Protein AF-A0A349DAQ1-F1 (afdb_monomer_lite)

pLDDT: mean 75.77, std 16.53, range [39.66, 96.25]

Structure (mmCIF, N/CA/C/O backbone):
data_AF-A0A349DAQ1-F1
#
_entry.id   AF-A0A349DAQ1-F1
#
loop_
_atom_site.group_PDB
_atom_site.id
_atom_site.type_symbol
_atom_site.label_atom_id
_atom_site.label_alt_id
_atom_site.label_comp_id
_atom_site.label_asym_id
_atom_site.label_entity_id
_atom_site.label_seq_id
_atom_site.pdbx_PDB_ins_code
_atom_site.Cartn_x
_atom_site.Cartn_y
_atom_site.Cartn_z
_atom_site.occupancy
_atom_site.B_iso_or_equiv
_atom_site.auth_seq_id
_atom_site.auth_comp_id
_atom_site.auth_asym_id
_atom_site.auth_atom_id
_atom_site.pdbx_PDB_model_num
ATOM 1 N N . MET A 1 1 ? 37.570 18.388 -11.325 1.00 42.78 1 MET A N 1
ATOM 2 C CA . MET A 1 1 ? 37.292 18.394 -12.783 1.00 42.78 1 MET A CA 1
ATOM 3 C C . MET A 1 1 ? 37.492 16.980 -13.314 1.00 42.78 1 MET A C 1
ATOM 5 O O . MET A 1 1 ? 38.498 16.380 -12.968 1.00 42.78 1 MET A O 1
ATOM 9 N N . LYS A 1 2 ? 36.550 16.406 -14.077 1.00 50.09 2 LYS A N 1
ATOM 10 C CA . LYS A 1 2 ? 36.743 15.065 -14.664 1.00 50.09 2 LYS A CA 1
ATOM 11 C C . LYS A 1 2 ? 37.817 15.156 -15.750 1.00 50.09 2 LYS A C 1
ATOM 13 O O . LYS A 1 2 ? 37.609 15.840 -16.750 1.00 50.09 2 LYS A O 1
ATOM 18 N N . THR A 1 3 ? 38.950 14.502 -15.534 1.00 55.78 3 THR A N 1
ATOM 19 C CA . THR A 1 3 ? 40.032 14.389 -16.513 1.00 55.78 3 THR A CA 1
ATOM 20 C C . THR A 1 3 ? 39.541 13.558 -17.702 1.00 55.78 3 THR A C 1
ATOM 22 O O . THR A 1 3 ? 38.866 12.539 -17.537 1.00 55.78 3 THR A O 1
ATOM 25 N N . LYS A 1 4 ? 39.777 14.033 -18.929 1.00 66.69 4 LYS A N 1
ATOM 26 C CA . LYS 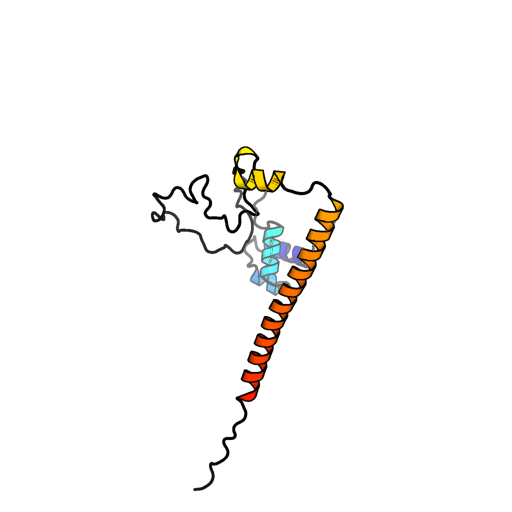A 1 4 ? 39.435 13.278 -20.143 1.00 66.69 4 LYS A CA 1
ATOM 27 C C . LYS A 1 4 ? 40.445 12.138 -20.283 1.00 66.69 4 LYS A C 1
ATOM 29 O O . LYS A 1 4 ? 41.633 12.366 -20.078 1.00 66.69 4 LYS A O 1
ATOM 34 N N . SER A 1 5 ? 39.987 10.923 -20.599 1.00 77.94 5 SER A N 1
ATOM 35 C CA . SER A 1 5 ? 40.920 9.810 -20.811 1.00 77.94 5 SER A CA 1
ATOM 36 C C . SER A 1 5 ? 41.776 10.077 -22.061 1.00 77.94 5 SER A C 1
ATOM 38 O O . SER A 1 5 ? 41.266 10.640 -23.041 1.00 77.94 5 SER A O 1
ATOM 40 N N . PRO A 1 6 ? 43.068 9.709 -22.044 1.00 84.38 6 PRO A N 1
ATOM 41 C CA . PRO A 1 6 ? 43.997 10.015 -23.132 1.00 84.38 6 PRO A CA 1
ATOM 42 C C . PRO A 1 6 ? 43.595 9.360 -24.465 1.00 84.38 6 PRO A C 1
ATOM 44 O O . PRO A 1 6 ? 43.873 9.896 -25.539 1.00 84.38 6 PRO A O 1
ATOM 47 N N . GLU A 1 7 ? 42.884 8.235 -24.427 1.00 85.62 7 GLU A N 1
ATOM 48 C CA . GLU A 1 7 ? 42.365 7.515 -25.595 1.00 85.62 7 GLU A CA 1
ATOM 49 C C . GLU A 1 7 ? 41.259 8.300 -26.310 1.00 85.62 7 GLU A C 1
ATOM 51 O O . GLU A 1 7 ? 41.215 8.331 -27.542 1.00 85.62 7 GLU A O 1
ATOM 56 N N . ARG A 1 8 ? 40.405 9.004 -25.556 1.00 88.31 8 ARG A N 1
ATOM 57 C CA . ARG A 1 8 ? 39.322 9.836 -26.104 1.00 88.31 8 ARG A CA 1
ATOM 58 C C . ARG A 1 8 ? 39.861 11.000 -26.932 1.00 88.31 8 ARG A C 1
ATOM 60 O O . ARG A 1 8 ? 39.309 11.323 -27.983 1.00 88.31 8 ARG A O 1
ATOM 67 N N . GLU A 1 9 ? 40.952 11.619 -26.488 1.00 86.06 9 GLU A N 1
ATOM 68 C CA . GLU A 1 9 ? 41.590 12.715 -27.226 1.00 86.06 9 GLU A CA 1
ATOM 69 C C . GLU A 1 9 ? 42.309 12.224 -28.483 1.00 86.06 9 GLU A C 1
ATOM 71 O O . GLU A 1 9 ? 42.214 12.861 -29.536 1.00 86.06 9 GLU A O 1
ATOM 76 N N . LYS A 1 10 ? 42.979 11.067 -28.406 1.00 89.19 10 LYS A N 1
ATOM 77 C CA . LYS A 1 10 ? 43.590 10.415 -29.574 1.00 89.19 10 LYS A CA 1
ATOM 78 C C . LYS A 1 10 ? 42.532 10.059 -30.623 1.00 89.19 10 LYS A C 1
ATOM 80 O O . LYS A 1 10 ? 42.722 10.367 -31.798 1.00 89.19 10 LYS A O 1
ATOM 85 N N . ALA A 1 11 ? 41.393 9.510 -30.197 1.00 90.12 11 ALA A N 1
ATOM 86 C CA . ALA A 1 11 ? 40.261 9.205 -31.071 1.00 90.12 11 ALA A CA 1
ATOM 87 C C . ALA A 1 11 ? 39.712 10.461 -31.766 1.00 90.12 11 ALA A C 1
ATOM 89 O O . ALA A 1 11 ? 39.499 10.450 -32.979 1.00 90.12 11 ALA A O 1
ATOM 90 N N . ARG A 1 12 ? 39.575 11.574 -31.031 1.00 87.00 12 ARG A N 1
ATOM 91 C CA . ARG A 1 12 ? 39.135 12.859 -31.599 1.00 87.00 12 ARG A CA 1
ATOM 92 C C . ARG A 1 12 ? 40.110 13.389 -32.649 1.00 87.00 12 ARG A C 1
ATOM 94 O O . ARG A 1 12 ? 39.682 13.858 -33.699 1.00 87.00 12 ARG A O 1
ATOM 101 N N . LYS A 1 13 ? 41.419 13.303 -32.388 1.00 88.25 13 LYS A N 1
ATOM 102 C CA . LYS A 1 13 ? 42.463 13.734 -33.334 1.00 88.25 13 LYS A CA 1
ATOM 103 C C . LYS A 1 13 ? 42.444 12.903 -34.619 1.00 88.25 13 LYS A C 1
ATOM 105 O O . LYS A 1 13 ? 42.582 13.475 -35.692 1.00 88.25 13 LYS A O 1
ATOM 110 N N . LEU A 1 14 ? 42.255 11.585 -34.526 1.00 87.81 14 LEU A N 1
ATOM 111 C CA . LEU A 1 14 ? 42.135 10.708 -35.700 1.00 87.81 14 LEU A CA 1
ATOM 112 C C . LEU A 1 14 ? 40.890 11.031 -36.535 1.00 87.81 14 LEU A C 1
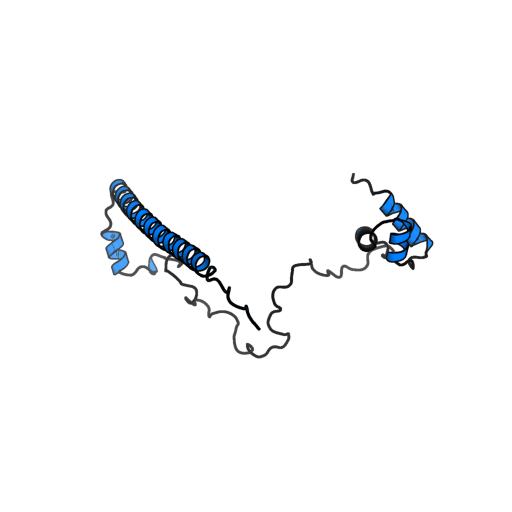ATOM 114 O O . LEU A 1 14 ? 40.963 11.061 -37.762 1.00 87.81 14 LEU A O 1
ATOM 118 N N . TYR A 1 15 ? 39.770 11.325 -35.875 1.00 87.94 15 TYR A N 1
ATOM 119 C CA . TYR A 1 15 ? 38.538 11.734 -36.546 1.00 87.94 15 TYR A CA 1
ATOM 120 C C . TYR A 1 15 ? 38.674 13.087 -37.264 1.00 87.94 15 TYR A C 1
ATOM 122 O O . TYR A 1 15 ? 38.204 13.249 -38.385 1.00 87.94 15 TYR A O 1
ATOM 130 N N . LEU A 1 16 ? 39.369 14.052 -36.653 1.00 85.50 16 LEU A N 1
ATOM 131 C CA . LEU A 1 16 ? 39.597 15.363 -37.266 1.00 85.50 16 LEU A CA 1
ATOM 132 C C . LEU A 1 16 ? 40.614 15.306 -38.418 1.00 85.50 16 LEU A C 1
ATOM 134 O O . LEU A 1 16 ? 40.415 15.965 -39.426 1.00 85.50 16 LEU A O 1
ATOM 138 N N . LYS A 1 17 ? 41.668 14.485 -38.299 1.00 85.94 17 LYS A N 1
ATOM 139 C CA . LYS A 1 17 ? 42.675 14.270 -39.360 1.00 85.94 17 LYS A CA 1
ATOM 140 C C . LYS A 1 17 ? 42.137 13.563 -40.608 1.00 85.94 17 LYS A C 1
ATOM 142 O O . LYS A 1 17 ? 42.831 13.516 -41.612 1.00 85.94 17 LYS A O 1
ATOM 147 N N . SER A 1 18 ? 40.960 12.954 -40.516 1.00 82.94 18 SER A N 1
ATOM 148 C CA . SER A 1 18 ? 40.290 12.251 -41.616 1.00 82.94 18 SER A CA 1
ATOM 149 C C . SER A 1 18 ? 39.123 13.063 -42.179 1.00 82.94 18 SER A C 1
ATOM 151 O O . SER A 1 18 ? 38.185 12.489 -42.728 1.00 82.94 18 SER A O 1
ATOM 153 N N . ASP A 1 19 ? 39.127 14.383 -41.970 1.00 80.12 19 ASP A N 1
ATOM 154 C CA . ASP A 1 19 ? 38.070 15.301 -42.402 1.00 80.12 19 ASP A CA 1
ATOM 155 C C . ASP A 1 19 ? 36.663 14.846 -41.988 1.00 80.12 19 ASP A C 1
ATOM 157 O O . ASP A 1 19 ? 35.694 14.992 -42.727 1.00 80.12 19 ASP A O 1
ATOM 161 N N . LYS A 1 20 ? 36.539 14.266 -40.782 1.00 79.81 20 LYS A N 1
ATOM 162 C CA . LYS A 1 20 ? 35.279 13.736 -40.229 1.00 79.81 20 LYS A CA 1
ATOM 163 C C . LYS A 1 20 ? 34.678 12.560 -41.026 1.00 79.81 20 LYS A C 1
ATOM 165 O O . LYS A 1 20 ? 33.509 12.228 -40.849 1.00 79.81 20 LYS A O 1
ATOM 170 N N . THR A 1 21 ? 35.465 11.881 -41.861 1.00 81.12 21 THR A N 1
ATOM 171 C CA . THR A 1 21 ? 34.995 10.734 -42.667 1.00 81.12 21 THR A CA 1
ATOM 172 C C . THR A 1 21 ? 35.388 9.369 -42.097 1.00 81.12 21 THR A C 1
ATOM 174 O O . THR A 1 21 ? 34.820 8.352 -42.503 1.00 81.12 21 THR A O 1
ATOM 177 N N . ALA A 1 22 ? 36.317 9.309 -41.131 1.00 84.12 22 ALA A N 1
ATOM 178 C CA . ALA A 1 22 ? 36.761 8.031 -40.574 1.00 84.12 22 ALA A CA 1
ATOM 179 C C . ALA A 1 22 ? 35.627 7.262 -39.888 1.00 84.12 22 ALA A C 1
ATOM 181 O O . ALA A 1 22 ? 34.877 7.788 -39.057 1.00 84.12 22 ALA A O 1
ATOM 182 N N . LYS A 1 23 ? 35.559 5.961 -40.182 1.00 90.31 23 LYS A N 1
ATOM 183 C CA . LYS A 1 23 ? 34.599 5.054 -39.554 1.00 90.31 23 LYS A CA 1
ATOM 184 C C . LYS A 1 23 ? 35.005 4.782 -38.108 1.00 90.31 23 LYS A C 1
ATOM 186 O O . LYS A 1 23 ? 36.167 4.521 -37.804 1.00 90.31 23 LYS A O 1
ATOM 191 N N . ASN A 1 24 ? 34.017 4.717 -37.214 1.00 90.25 24 ASN A N 1
ATOM 192 C CA . ASN A 1 24 ? 34.250 4.419 -35.795 1.00 90.25 24 ASN A CA 1
ATOM 193 C C . ASN A 1 24 ? 34.971 3.075 -35.574 1.00 90.25 24 ASN A C 1
ATOM 195 O O . ASN A 1 24 ? 35.692 2.945 -34.591 1.00 90.25 24 ASN A O 1
ATOM 199 N N . LYS A 1 25 ? 34.793 2.098 -36.479 1.00 91.38 25 LYS A N 1
ATOM 200 C CA . LYS A 1 25 ? 35.483 0.796 -36.443 1.00 91.38 25 LYS A CA 1
ATOM 201 C C . LYS A 1 25 ? 36.995 0.932 -36.654 1.00 91.38 25 LYS A C 1
ATOM 203 O O . LYS A 1 25 ? 37.766 0.382 -35.884 1.00 91.38 25 LYS A O 1
ATOM 208 N N . GLU A 1 26 ? 37.411 1.746 -37.618 1.00 89.94 26 GLU A N 1
ATOM 209 C CA . GLU A 1 26 ? 38.826 1.946 -37.956 1.00 89.94 26 GLU A CA 1
ATOM 210 C C . GLU A 1 26 ? 39.566 2.730 -36.859 1.00 89.94 26 GLU A C 1
ATOM 212 O O . GLU A 1 26 ? 40.721 2.453 -36.545 1.00 89.94 26 GLU A O 1
ATOM 217 N N . ILE A 1 27 ? 38.893 3.704 -36.232 1.00 89.81 27 ILE A N 1
ATOM 218 C CA . ILE A 1 27 ? 39.433 4.439 -35.073 1.00 89.81 27 ILE A CA 1
ATOM 219 C C . ILE A 1 27 ? 39.549 3.515 -33.853 1.00 89.81 27 ILE A C 1
ATOM 221 O O . ILE A 1 27 ? 40.513 3.610 -33.096 1.00 89.81 27 ILE A O 1
ATOM 225 N N . ALA A 1 28 ? 38.571 2.629 -33.669 1.00 91.81 28 ALA A N 1
ATOM 226 C CA . ALA A 1 28 ? 38.545 1.643 -32.598 1.00 91.81 28 ALA A CA 1
ATOM 227 C C . ALA A 1 28 ? 39.692 0.629 -32.714 1.00 91.81 28 ALA A C 1
ATOM 229 O O . ALA A 1 28 ? 40.425 0.445 -31.745 1.00 91.81 28 ALA A O 1
ATOM 230 N N . GLU A 1 29 ? 39.906 0.059 -33.902 1.00 91.19 29 GLU A N 1
ATOM 231 C CA . GLU A 1 29 ? 41.009 -0.873 -34.177 1.00 91.19 29 GLU A CA 1
ATOM 232 C C . GLU A 1 29 ? 42.380 -0.224 -33.947 1.00 91.19 29 GLU A C 1
ATOM 234 O O . GLU A 1 29 ? 43.231 -0.804 -33.278 1.00 91.19 29 GLU A O 1
ATOM 239 N N . LYS A 1 30 ? 42.576 1.026 -34.393 1.00 88.69 30 LYS A N 1
ATOM 240 C CA . LYS A 1 30 ? 43.832 1.774 -34.186 1.00 88.69 30 LYS A CA 1
ATOM 241 C C . LYS A 1 30 ? 44.140 2.091 -32.720 1.00 88.69 30 LYS A C 1
ATOM 243 O O . LYS A 1 30 ? 45.293 2.358 -32.388 1.00 88.69 30 LYS A O 1
ATOM 248 N N . LEU A 1 31 ? 43.124 2.132 -31.859 1.00 89.00 31 LEU A N 1
ATOM 249 C CA . LEU A 1 31 ? 43.257 2.498 -30.445 1.00 89.00 31 LEU A CA 1
ATOM 250 C C . LEU A 1 31 ? 43.039 1.319 -29.488 1.00 89.00 31 LEU A C 1
ATOM 252 O O . LEU A 1 31 ? 43.141 1.516 -28.280 1.00 89.00 31 LEU A O 1
ATOM 256 N N . GLY A 1 32 ? 42.731 0.123 -29.999 1.00 89.38 32 GLY A N 1
ATOM 257 C CA . GLY A 1 32 ? 42.435 -1.059 -29.183 1.00 89.38 32 GLY A CA 1
ATOM 258 C C . GLY A 1 32 ? 41.175 -0.919 -28.320 1.00 89.38 32 GLY A C 1
ATOM 259 O O . GLY A 1 32 ? 41.062 -1.561 -27.280 1.00 89.38 32 GLY A O 1
ATOM 260 N N . VAL A 1 33 ? 40.231 -0.058 -28.714 1.00 90.44 33 VAL A N 1
ATOM 261 C CA . VAL A 1 33 ? 38.977 0.190 -27.980 1.00 90.44 33 VAL A CA 1
ATOM 262 C C . VAL A 1 33 ? 37.780 -0.324 -28.768 1.00 90.44 33 VAL A C 1
ATOM 264 O O . VAL A 1 33 ? 37.863 -0.532 -29.971 1.00 90.44 33 VAL A O 1
ATOM 267 N N . SER A 1 34 ? 36.626 -0.505 -28.125 1.00 90.62 34 SER A N 1
ATOM 268 C CA . SER A 1 34 ? 35.423 -0.935 -28.846 1.00 90.62 34 SER A CA 1
ATOM 269 C C . SER A 1 34 ? 34.834 0.192 -29.707 1.00 90.62 34 SER A C 1
ATOM 271 O O . SER A 1 34 ? 34.793 1.359 -29.308 1.00 90.62 34 SER A O 1
ATOM 273 N N . ALA A 1 35 ? 34.292 -0.155 -30.879 1.00 90.00 35 ALA A N 1
ATOM 274 C CA . ALA A 1 35 ? 33.621 0.805 -31.766 1.00 90.00 35 ALA A CA 1
ATOM 275 C C . ALA A 1 35 ? 32.446 1.531 -31.078 1.00 90.00 35 ALA A C 1
ATOM 277 O O . ALA A 1 35 ? 32.204 2.715 -31.326 1.00 90.00 35 ALA A O 1
ATOM 278 N N . SER A 1 36 ? 31.755 0.848 -30.160 1.00 89.19 36 SER A N 1
ATOM 279 C CA . SER A 1 36 ? 30.688 1.418 -29.329 1.00 89.19 36 SER A CA 1
ATOM 280 C C . SER A 1 36 ? 31.197 2.512 -28.385 1.00 89.19 36 SER A C 1
ATOM 282 O O . SER A 1 36 ? 30.492 3.493 -28.141 1.00 89.19 36 SER A O 1
ATOM 284 N N . LEU A 1 37 ? 32.425 2.380 -27.872 1.00 90.31 37 LEU A N 1
ATOM 285 C CA . LEU A 1 37 ? 33.043 3.382 -27.005 1.00 90.31 37 LEU A CA 1
ATOM 286 C C . LEU A 1 37 ? 33.411 4.648 -27.790 1.00 90.31 37 LEU A C 1
ATOM 288 O O . LEU A 1 37 ? 33.107 5.753 -27.339 1.00 90.31 37 LEU A O 1
ATOM 292 N N . VAL A 1 38 ? 33.955 4.491 -29.002 1.00 90.38 38 VAL A N 1
ATOM 293 C CA . VAL A 1 38 ? 34.225 5.611 -29.923 1.00 90.38 38 VAL A CA 1
ATOM 294 C C . VAL A 1 38 ? 32.928 6.331 -30.303 1.00 90.38 38 VAL A C 1
ATOM 296 O O . VAL A 1 38 ? 32.868 7.557 -30.233 1.00 90.38 38 VAL A O 1
ATOM 299 N N . ALA A 1 39 ? 31.855 5.594 -30.615 1.00 88.94 39 ALA A N 1
ATOM 300 C CA . ALA A 1 39 ? 30.540 6.175 -30.905 1.00 88.94 39 ALA A CA 1
ATOM 301 C C . ALA A 1 39 ? 29.974 6.972 -29.715 1.00 88.94 39 ALA A C 1
ATOM 303 O O . ALA A 1 39 ? 29.434 8.069 -29.887 1.00 88.94 39 ALA A O 1
ATOM 304 N N . LYS A 1 40 ? 30.144 6.454 -28.491 1.00 89.94 40 LYS A N 1
ATOM 305 C CA . LYS A 1 40 ? 29.749 7.143 -27.258 1.00 89.94 40 LYS A CA 1
ATOM 306 C C . LYS A 1 40 ? 30.522 8.448 -27.072 1.00 89.94 40 LYS A C 1
ATOM 308 O O . LYS A 1 40 ? 29.900 9.470 -26.794 1.00 89.94 40 LYS A O 1
ATOM 313 N N . TRP A 1 41 ? 31.842 8.447 -27.260 1.00 91.06 41 TRP A N 1
ATOM 314 C CA . TRP A 1 41 ? 32.654 9.667 -27.177 1.00 91.06 41 TRP A CA 1
ATOM 315 C C . TRP A 1 41 ? 32.269 10.691 -28.240 1.00 91.06 41 TRP A C 1
ATOM 317 O O . TRP A 1 41 ? 32.065 11.856 -27.904 1.00 91.06 41 TRP A O 1
ATOM 327 N N . LYS A 1 42 ? 32.069 10.239 -29.483 1.00 88.44 42 LYS A N 1
ATOM 328 C CA . LYS A 1 42 ? 31.616 11.072 -30.602 1.00 88.44 42 LYS A CA 1
ATOM 329 C C . LYS A 1 42 ? 30.302 11.794 -30.286 1.00 88.44 42 LYS A C 1
ATOM 331 O O . LYS A 1 42 ? 30.179 12.988 -30.546 1.00 88.44 42 LYS A O 1
ATOM 336 N N . SER A 1 43 ? 29.350 11.090 -29.665 1.00 84.00 43 SER A N 1
ATOM 337 C CA . SER A 1 43 ? 28.063 11.645 -29.222 1.00 84.00 43 SER A CA 1
ATOM 338 C C . SER A 1 43 ? 28.199 12.588 -28.019 1.00 84.00 43 SER A C 1
ATOM 340 O O . SER A 1 43 ? 27.631 13.679 -28.019 1.00 84.00 43 SER A O 1
ATOM 342 N N . GLN A 1 44 ? 28.976 12.200 -27.001 1.00 83.75 44 GLN A N 1
ATOM 343 C CA . GLN A 1 44 ? 29.152 12.991 -25.777 1.00 83.75 44 GLN A CA 1
ATOM 344 C C . GLN A 1 44 ? 29.864 14.324 -26.024 1.00 83.75 44 GLN A C 1
ATOM 346 O O . GLN A 1 44 ? 29.516 15.321 -25.399 1.00 83.75 44 GLN A O 1
ATOM 351 N N . ASP A 1 45 ? 30.850 14.335 -26.919 1.00 83.62 45 ASP A N 1
ATOM 352 C CA . ASP A 1 45 ? 31.623 15.526 -27.284 1.00 83.62 45 ASP A CA 1
ATOM 353 C C . ASP A 1 45 ? 31.105 16.228 -28.540 1.00 83.62 45 ASP A C 1
ATOM 355 O O . ASP A 1 45 ? 31.704 17.214 -28.962 1.00 83.62 45 ASP A O 1
ATOM 359 N N . LYS A 1 46 ? 30.026 15.717 -29.147 1.00 83.44 46 LYS A N 1
ATOM 360 C CA . LYS A 1 46 ? 29.393 16.289 -30.342 1.00 83.44 46 LYS A CA 1
ATOM 361 C C . LYS A 1 46 ? 30.396 16.564 -31.472 1.00 83.44 46 LYS A C 1
ATOM 363 O O . LYS A 1 46 ? 30.417 17.650 -32.034 1.00 83.44 46 LYS A O 1
ATOM 368 N N . TRP A 1 47 ? 31.229 15.582 -31.825 1.00 82.62 47 TRP A N 1
ATOM 369 C CA . TRP A 1 47 ? 32.278 15.774 -32.846 1.00 82.62 47 TRP A CA 1
ATOM 370 C C . TRP A 1 47 ? 31.736 16.152 -34.241 1.00 82.62 47 TRP A C 1
ATOM 372 O O . TRP A 1 47 ? 32.488 16.700 -35.044 1.00 82.62 47 TRP A O 1
ATOM 382 N N . ASP A 1 48 ? 30.453 15.882 -34.510 1.00 71.94 48 ASP A N 1
ATOM 383 C CA . ASP A 1 48 ? 29.766 16.163 -35.782 1.00 71.94 48 ASP A CA 1
ATOM 384 C C . ASP A 1 48 ? 29.001 17.495 -35.811 1.00 71.94 48 ASP A C 1
ATOM 386 O O . ASP A 1 48 ? 28.401 17.821 -36.831 1.00 71.94 48 ASP A O 1
ATOM 390 N N . SER A 1 49 ? 28.987 18.282 -34.729 1.00 67.38 49 SER A N 1
ATOM 391 C CA . SER A 1 49 ? 28.357 19.602 -34.796 1.00 67.38 49 SER A CA 1
ATOM 392 C C . SER A 1 49 ? 29.282 20.582 -35.514 1.00 67.38 49 SER A C 1
ATOM 394 O O . SER A 1 49 ? 30.309 20.967 -34.965 1.00 67.38 49 SER A O 1
ATOM 396 N N . GLU A 1 50 ? 28.924 20.979 -36.733 1.00 62.25 50 GLU A N 1
ATOM 397 C CA . GLU A 1 50 ? 29.392 22.231 -37.340 1.00 62.25 50 GLU A CA 1
ATOM 398 C C . GLU A 1 50 ? 28.943 23.380 -36.415 1.00 62.25 50 GLU A C 1
ATOM 400 O O . GLU A 1 50 ? 27.754 23.507 -36.135 1.00 62.25 50 GLU A O 1
ATOM 405 N N . ASP A 1 51 ? 29.893 24.098 -35.819 1.00 60.28 51 ASP A N 1
ATOM 406 C CA . ASP A 1 51 ? 29.779 24.823 -34.541 1.00 60.28 51 ASP A CA 1
ATOM 407 C C . ASP A 1 51 ? 28.574 25.814 -34.389 1.00 60.28 51 ASP A C 1
ATOM 409 O O . ASP A 1 51 ? 28.268 26.567 -35.305 1.00 60.28 51 ASP A O 1
ATOM 413 N N . LEU A 1 52 ? 27.950 25.886 -33.186 1.00 47.44 52 LEU A N 1
ATOM 414 C CA . LEU A 1 52 ? 26.902 26.851 -32.712 1.00 47.44 52 LEU A CA 1
ATOM 415 C C . LEU A 1 52 ? 25.420 26.673 -33.196 1.00 47.44 52 LEU A C 1
ATOM 417 O O . LEU A 1 52 ? 25.107 25.767 -33.964 1.00 47.44 52 LEU A O 1
ATOM 421 N N . PRO A 1 53 ? 24.441 27.345 -32.529 1.00 46.62 53 PRO A N 1
ATOM 422 C CA . PRO A 1 53 ? 23.223 26.733 -31.995 1.00 46.62 53 PRO A CA 1
ATOM 423 C C . PRO A 1 53 ? 22.149 26.526 -33.075 1.00 46.62 53 PRO A C 1
ATOM 425 O O . PRO A 1 53 ? 21.370 27.427 -33.379 1.00 46.62 53 PRO A O 1
ATOM 428 N N . LYS A 1 54 ? 22.039 25.313 -33.610 1.00 39.81 54 LYS A N 1
ATOM 429 C CA . LYS A 1 54 ? 20.859 24.939 -34.391 1.00 39.81 54 LYS A CA 1
ATOM 430 C C . LYS A 1 54 ? 19.749 24.522 -33.426 1.00 39.81 54 LYS A C 1
ATOM 432 O O . LYS A 1 54 ? 19.897 23.578 -32.652 1.00 39.81 54 LYS A O 1
ATOM 437 N N . GLU A 1 55 ? 18.723 25.366 -33.416 1.00 45.50 55 GLU A N 1
ATOM 438 C CA . GLU A 1 55 ? 17.373 25.233 -32.874 1.00 45.50 55 GLU A CA 1
ATOM 439 C C . GLU A 1 55 ? 17.062 23.899 -32.176 1.00 45.50 55 GLU A C 1
ATOM 441 O O . GLU A 1 55 ? 17.173 22.817 -32.752 1.00 45.50 55 GLU A O 1
ATOM 446 N N . LYS A 1 56 ? 16.647 23.979 -30.902 1.00 41.41 56 LYS A N 1
ATOM 447 C CA . LYS A 1 56 ? 16.217 22.827 -30.100 1.00 41.41 56 LYS A CA 1
ATOM 448 C C . LYS A 1 56 ? 15.036 22.120 -30.775 1.00 41.41 56 LYS A C 1
ATOM 450 O O . LYS A 1 56 ? 13.890 22.315 -30.375 1.00 41.41 56 LYS A O 1
ATOM 455 N N . VAL A 1 57 ? 15.310 21.160 -31.650 1.00 45.09 57 VAL A N 1
ATOM 456 C CA . VAL A 1 57 ? 14.396 20.036 -31.827 1.00 45.09 57 VAL A CA 1
ATOM 457 C C . VAL A 1 57 ? 14.551 19.198 -30.566 1.00 45.09 57 VAL A C 1
ATOM 459 O O . VAL A 1 57 ? 15.490 18.421 -30.406 1.00 45.09 57 VAL A O 1
ATOM 462 N N . LYS A 1 58 ? 13.669 19.440 -29.590 1.00 42.75 58 LYS A N 1
ATOM 463 C CA . LYS A 1 58 ? 13.545 18.626 -28.379 1.00 42.75 58 LYS A CA 1
ATOM 464 C C . LYS A 1 58 ? 13.147 17.204 -28.794 1.00 42.75 58 LYS A C 1
ATOM 466 O O . LYS A 1 58 ? 11.979 16.839 -28.697 1.00 42.75 58 LYS A O 1
ATOM 471 N N . SER A 1 59 ? 14.097 16.375 -29.222 1.00 44.72 59 SER A N 1
ATOM 472 C CA . SER A 1 59 ? 13.878 14.934 -29.301 1.00 44.72 59 SER A CA 1
ATOM 473 C C . SER A 1 59 ? 13.795 14.422 -27.867 1.00 44.72 59 SER A C 1
ATOM 475 O O . SER A 1 59 ? 14.799 14.286 -27.160 1.00 44.72 59 SER A O 1
ATOM 477 N N . LYS A 1 60 ? 12.556 14.250 -27.403 1.00 45.72 60 LYS A N 1
ATOM 478 C CA . LYS A 1 60 ? 12.225 13.736 -26.080 1.00 45.72 60 LYS A CA 1
ATOM 479 C C . LYS A 1 60 ? 12.993 12.440 -25.810 1.00 45.72 60 LYS A C 1
ATOM 481 O O . LYS A 1 60 ? 12.807 11.440 -26.483 1.00 45.72 60 LYS A O 1
ATOM 486 N N . GLY A 1 61 ? 13.817 12.496 -24.771 1.00 43.88 61 GLY A N 1
ATOM 487 C CA . GLY A 1 61 ? 13.781 11.552 -23.661 1.00 43.88 61 GLY A CA 1
ATOM 488 C C . GLY A 1 61 ? 13.840 10.053 -23.970 1.00 43.88 61 GLY A C 1
ATOM 489 O O . GLY A 1 61 ? 12.820 9.430 -24.218 1.00 43.88 61 GLY A O 1
ATOM 490 N N . LYS A 1 62 ? 15.024 9.500 -23.685 1.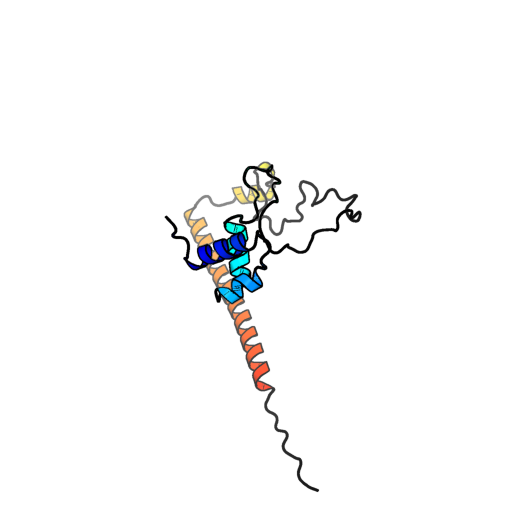00 48.25 62 LYS A N 1
ATOM 491 C CA . LYS A 1 62 ? 15.268 8.264 -22.919 1.00 48.25 62 LYS A CA 1
ATOM 492 C C . LYS A 1 62 ? 14.767 6.939 -23.518 1.00 48.25 62 LYS A C 1
ATOM 494 O O . LYS A 1 62 ? 13.577 6.647 -23.553 1.00 48.25 62 LYS A O 1
ATOM 499 N N . ASN A 1 63 ? 15.738 6.064 -23.793 1.00 51.75 63 ASN A N 1
ATOM 500 C CA . ASN A 1 63 ? 15.591 4.608 -23.778 1.00 51.75 63 ASN A CA 1
ATOM 501 C C . ASN A 1 63 ? 14.891 4.160 -22.481 1.00 51.75 63 ASN A C 1
ATOM 503 O O . ASN A 1 63 ? 15.528 3.995 -21.443 1.00 51.75 63 ASN A O 1
ATOM 507 N N . LYS A 1 64 ? 13.577 3.966 -22.545 1.00 58.09 64 LYS A N 1
ATOM 508 C CA . LYS A 1 64 ? 12.816 3.087 -21.656 1.00 58.09 64 LYS A CA 1
ATOM 509 C C . LYS A 1 64 ? 12.387 1.905 -22.531 1.00 58.09 64 LYS A C 1
ATOM 511 O O . LYS A 1 64 ? 12.031 2.164 -23.685 1.00 58.09 64 LYS A O 1
ATOM 516 N N . PRO A 1 65 ? 12.430 0.641 -22.064 1.00 57.00 65 PRO A N 1
ATOM 517 C CA . PRO A 1 65 ? 11.804 -0.444 -22.811 1.00 57.00 65 PRO A CA 1
ATOM 518 C C . PRO A 1 65 ? 10.362 -0.016 -23.067 1.00 57.00 65 PRO A C 1
ATOM 520 O O . PRO A 1 65 ? 9.619 0.275 -22.125 1.00 57.00 65 PRO A O 1
ATOM 523 N N . LYS A 1 66 ? 10.011 0.164 -24.345 1.00 60.62 66 LYS A N 1
ATOM 524 C CA . LYS A 1 66 ? 8.647 0.506 -24.723 1.00 60.62 66 LYS A CA 1
ATOM 525 C C . LYS A 1 66 ? 7.800 -0.640 -24.186 1.00 60.62 66 LYS A C 1
ATOM 527 O O . LYS A 1 66 ? 7.969 -1.777 -24.622 1.00 60.62 66 LYS A O 1
ATOM 532 N N . GLY A 1 67 ? 6.934 -0.354 -23.212 1.00 62.75 67 GLY A N 1
ATOM 533 C CA . GLY A 1 67 ? 5.819 -1.248 -22.920 1.00 62.75 67 GLY A CA 1
ATOM 534 C C . GLY A 1 67 ? 5.120 -1.586 -24.236 1.00 62.75 67 GLY A C 1
ATOM 535 O O . GLY A 1 67 ? 5.255 -0.825 -25.202 1.00 62.75 67 GLY A O 1
ATOM 536 N N . LYS A 1 68 ? 4.440 -2.739 -24.289 1.00 66.31 68 LYS A N 1
ATOM 537 C CA . LYS A 1 68 ? 3.710 -3.193 -25.483 1.00 66.31 68 LYS A CA 1
ATOM 538 C C . LYS A 1 68 ? 3.060 -1.975 -26.154 1.00 66.31 68 LYS A C 1
ATOM 540 O O . LYS A 1 68 ? 2.385 -1.227 -25.436 1.00 66.31 68 LYS A O 1
ATOM 545 N N . PRO A 1 69 ? 3.345 -1.702 -27.444 1.00 67.31 69 PRO A N 1
ATOM 546 C CA . PRO A 1 69 ? 2.777 -0.542 -28.108 1.00 67.31 69 PRO A CA 1
ATOM 547 C C . PRO A 1 69 ? 1.272 -0.564 -27.862 1.00 67.31 69 PRO A C 1
ATOM 549 O O . PRO A 1 69 ? 0.647 -1.624 -27.929 1.00 67.31 69 PRO A O 1
ATOM 552 N N . GLY A 1 70 ? 0.726 0.590 -27.472 1.00 68.62 70 GLY A N 1
ATOM 553 C CA . GLY A 1 70 ? -0.713 0.738 -27.306 1.00 68.62 70 GLY A CA 1
ATOM 554 C C . GLY A 1 70 ? -1.442 0.459 -28.621 1.00 68.62 70 GLY A C 1
ATOM 555 O O . GLY A 1 70 ? -0.842 0.055 -29.618 1.00 68.62 70 GLY A O 1
ATOM 556 N N . ALA A 1 71 ? -2.750 0.702 -28.633 1.00 74.44 71 ALA A N 1
ATOM 557 C CA . ALA A 1 71 ? -3.544 0.599 -29.851 1.00 74.44 71 ALA A CA 1
ATOM 558 C C . ALA A 1 71 ? -2.833 1.274 -31.054 1.00 74.44 71 ALA A C 1
ATOM 560 O O . ALA A 1 71 ? -2.290 2.372 -30.888 1.00 74.44 71 ALA A O 1
ATOM 561 N N . PRO A 1 72 ? -2.821 0.638 -32.244 1.00 80.88 72 PRO A N 1
ATOM 562 C CA . PRO A 1 72 ? -2.246 1.225 -33.451 1.00 80.88 72 PRO A CA 1
ATOM 563 C C . PRO A 1 72 ? -2.789 2.633 -33.721 1.00 80.88 72 PRO A C 1
ATOM 565 O O . PRO A 1 72 ? -3.951 2.929 -33.432 1.00 80.88 72 PRO A O 1
ATOM 568 N N . PHE A 1 73 ? -1.955 3.502 -34.295 1.00 71.19 73 PHE A N 1
ATOM 569 C CA . PHE A 1 73 ? -2.384 4.834 -34.719 1.00 71.19 73 PHE A CA 1
ATOM 570 C C . PHE A 1 73 ? -3.524 4.706 -35.744 1.00 71.19 73 PHE A C 1
ATOM 572 O O . PHE A 1 73 ? -3.387 3.969 -36.717 1.00 71.19 73 PHE A O 1
ATOM 579 N N . GLY A 1 74 ? -4.655 5.377 -35.505 1.00 75.75 74 GLY A N 1
ATOM 580 C CA . GLY A 1 74 ? -5.860 5.246 -36.337 1.00 75.75 74 GLY A CA 1
ATOM 581 C C . GLY A 1 74 ? -6.759 4.045 -36.007 1.00 75.75 74 GLY A C 1
ATOM 582 O O . GLY A 1 74 ? -7.638 3.710 -36.798 1.00 75.75 74 GLY A O 1
ATOM 583 N N . ASN A 1 75 ? -6.575 3.381 -34.860 1.00 76.75 75 ASN A N 1
ATOM 584 C CA . ASN A 1 75 ? -7.493 2.333 -34.412 1.00 76.75 75 ASN A CA 1
ATOM 585 C C . ASN A 1 75 ? -8.893 2.906 -34.098 1.00 76.75 75 ASN A C 1
ATOM 587 O O . ASN A 1 75 ? -9.046 3.698 -33.169 1.00 76.75 75 ASN A O 1
ATOM 591 N N . HIS A 1 76 ? -9.912 2.451 -34.832 1.00 80.06 76 HIS A N 1
ATOM 592 C CA . HIS A 1 76 ? -11.314 2.849 -34.656 1.00 80.06 76 HIS A CA 1
ATO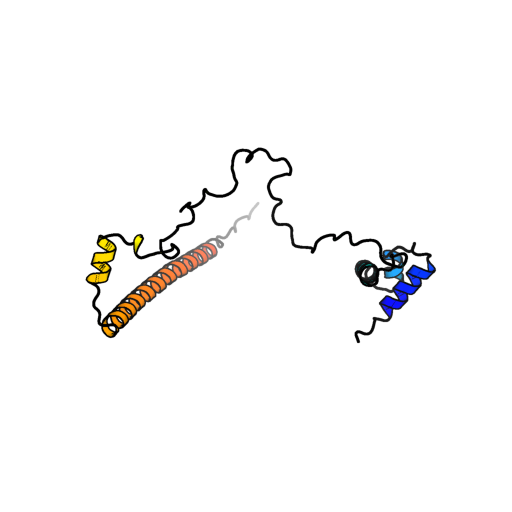M 593 C C . HIS A 1 76 ? -12.104 1.935 -33.697 1.00 80.06 76 HIS A C 1
ATOM 595 O O . HIS A 1 76 ? -13.256 2.227 -33.389 1.00 80.06 76 HIS A O 1
ATOM 601 N N . ASN A 1 77 ? -11.506 0.867 -33.155 1.00 72.94 77 ASN A N 1
ATOM 602 C CA . ASN A 1 77 ? -12.201 -0.092 -32.279 1.00 72.94 77 ASN A CA 1
ATOM 603 C C . ASN A 1 77 ? -12.690 0.522 -30.953 1.00 72.94 77 ASN A C 1
ATOM 605 O O . ASN A 1 77 ? -13.533 -0.059 -30.278 1.00 72.94 77 ASN A O 1
ATOM 609 N N . ALA A 1 78 ? -12.168 1.689 -30.568 1.00 68.56 78 ALA A N 1
ATOM 610 C CA . ALA A 1 78 ? -12.615 2.452 -29.403 1.00 68.56 78 ALA A CA 1
ATOM 611 C C . ALA A 1 78 ? -13.207 3.821 -29.784 1.00 68.56 78 ALA A C 1
ATOM 613 O O . ALA A 1 78 ? -13.363 4.667 -28.914 1.00 68.56 78 ALA A O 1
ATOM 614 N N . PHE A 1 79 ? -13.547 4.049 -31.059 1.00 70.56 79 PHE A N 1
ATOM 615 C CA . PHE A 1 79 ? -14.001 5.352 -31.568 1.00 70.56 79 PHE A CA 1
ATOM 616 C C . PHE A 1 79 ? -15.231 5.907 -30.827 1.00 70.56 79 PHE A C 1
ATOM 618 O O . PHE A 1 79 ? -15.337 7.113 -30.635 1.00 70.56 79 PHE A O 1
ATOM 625 N N . ALA A 1 80 ? -16.124 5.032 -30.353 1.00 66.94 80 ALA A N 1
ATOM 626 C CA . ALA A 1 80 ? -17.299 5.412 -29.564 1.00 66.94 80 ALA A CA 1
ATOM 627 C C . ALA A 1 80 ? -17.117 5.250 -28.040 1.00 66.94 80 ALA A C 1
ATOM 629 O O . ALA A 1 80 ? -18.005 5.613 -27.272 1.00 66.94 80 ALA A O 1
ATOM 630 N N . ASN A 1 81 ? -15.978 4.724 -27.580 1.00 69.75 81 ASN A N 1
ATOM 631 C CA . ASN A 1 81 ? -15.677 4.620 -26.156 1.00 69.75 81 ASN A CA 1
ATOM 632 C C . ASN A 1 81 ? -14.881 5.854 -25.731 1.00 69.75 81 ASN A C 1
ATOM 634 O O . ASN A 1 81 ? -13.756 6.054 -26.179 1.00 69.75 81 ASN A O 1
ATOM 638 N N . ARG A 1 82 ? -15.423 6.650 -24.801 1.00 65.06 82 ARG A N 1
ATOM 639 C CA . ARG A 1 82 ? -14.760 7.852 -24.248 1.00 65.06 82 ARG A CA 1
ATOM 640 C C . ARG A 1 82 ? -13.438 7.580 -23.507 1.00 65.06 82 ARG A C 1
ATOM 642 O O . ARG A 1 82 ? -12.798 8.523 -23.055 1.00 65.06 82 ARG A O 1
ATOM 649 N N . GLY A 1 83 ? -12.996 6.324 -23.451 1.00 73.12 83 GLY A N 1
ATOM 650 C CA . GLY A 1 83 ? -11.804 5.890 -22.739 1.00 73.12 83 GLY A CA 1
ATOM 651 C C . GLY A 1 83 ? -12.054 5.838 -21.234 1.00 73.12 83 GLY A C 1
ATOM 652 O O . GLY A 1 83 ? -12.595 6.767 -20.646 1.00 73.12 83 GLY A O 1
ATOM 653 N N . GLY A 1 84 ? -11.637 4.737 -20.614 1.00 74.25 84 GLY A N 1
ATOM 654 C CA . GLY A 1 84 ? -11.798 4.522 -19.179 1.00 74.25 84 GLY A CA 1
ATOM 655 C C . GLY A 1 84 ? -13.242 4.228 -18.740 1.00 74.25 84 GLY A C 1
ATOM 656 O O . GLY A 1 84 ? -14.178 4.308 -19.538 1.00 74.25 84 GLY A O 1
ATOM 657 N N . PRO A 1 85 ? -13.425 3.823 -17.474 1.00 78.50 85 PRO A N 1
ATOM 658 C CA . PRO A 1 85 ? -14.746 3.668 -16.882 1.00 78.50 85 PRO A CA 1
ATOM 659 C C . PRO A 1 85 ? -15.498 5.008 -16.828 1.00 78.50 85 PRO A C 1
ATOM 661 O O . PRO A 1 85 ? -14.853 6.059 -16.763 1.00 78.50 85 PRO A O 1
ATOM 664 N N . PRO A 1 86 ? -16.843 5.000 -16.806 1.00 80.75 86 PRO A N 1
ATOM 665 C CA . PRO A 1 86 ? -17.615 6.215 -16.570 1.00 80.75 86 PRO A CA 1
ATOM 666 C C . PRO A 1 86 ? -17.205 6.879 -15.247 1.00 80.75 86 PRO A C 1
ATOM 668 O O . PRO A 1 86 ? -16.769 6.212 -14.304 1.00 80.75 86 PRO A O 1
ATOM 671 N N . LEU A 1 87 ? -17.346 8.204 -15.178 1.00 78.94 87 LEU A N 1
ATOM 672 C CA . LEU A 1 87 ? -17.073 8.956 -13.955 1.00 78.94 87 LEU A CA 1
ATOM 673 C C . LEU A 1 87 ? -17.957 8.409 -12.822 1.00 78.94 87 LEU A C 1
ATOM 675 O O . LEU A 1 87 ? -19.158 8.241 -13.011 1.00 78.94 87 LEU A O 1
ATOM 679 N N . GLY A 1 88 ? -17.352 8.084 -11.677 1.00 76.12 88 GLY A N 1
ATOM 680 C CA . GLY A 1 88 ? -18.056 7.447 -10.560 1.00 76.12 88 GLY A CA 1
ATOM 681 C C . GLY A 1 88 ? -18.201 5.922 -10.661 1.00 76.12 88 GLY A C 1
ATOM 682 O O . GLY A 1 88 ? -18.929 5.336 -9.868 1.00 76.12 88 GLY A O 1
ATOM 683 N N . SER A 1 89 ? -17.524 5.241 -11.599 1.00 80.00 89 SER A N 1
ATOM 684 C CA . SER A 1 89 ? -17.581 3.774 -11.638 1.00 80.00 89 SER A CA 1
ATOM 685 C C . SER A 1 89 ? -16.974 3.152 -10.374 1.00 80.00 89 SER A C 1
ATOM 687 O O . SER A 1 89 ? -15.811 3.408 -10.052 1.00 80.00 89 SER A O 1
ATOM 689 N N . ALA A 1 90 ? -17.702 2.233 -9.745 1.00 80.81 90 ALA A N 1
ATOM 690 C CA . ALA A 1 90 ? -17.211 1.426 -8.629 1.00 80.81 90 ALA A CA 1
ATOM 691 C C . ALA A 1 90 ? -16.490 0.137 -9.082 1.00 80.81 90 ALA A C 1
ATOM 693 O O . ALA A 1 90 ? -16.208 -0.733 -8.271 1.00 80.81 90 ALA A O 1
ATOM 694 N N . ASN A 1 91 ? -16.147 -0.013 -10.368 1.00 80.62 91 ASN A N 1
ATOM 695 C CA . ASN A 1 91 ? -15.570 -1.257 -10.913 1.00 80.62 91 ASN A CA 1
ATOM 696 C C . ASN A 1 91 ? -14.217 -1.651 -10.282 1.00 80.62 91 ASN A C 1
ATOM 698 O O . ASN A 1 91 ? -13.819 -2.817 -10.315 1.00 80.62 91 ASN A O 1
ATOM 702 N N . ALA A 1 92 ? -13.488 -0.677 -9.731 1.00 80.12 92 ALA A N 1
ATOM 703 C CA . ALA A 1 92 ? -12.243 -0.903 -9.001 1.00 80.12 92 ALA A CA 1
ATOM 704 C C . ALA A 1 92 ? -12.458 -1.230 -7.510 1.00 80.12 92 ALA A C 1
ATOM 706 O O . ALA A 1 92 ? -11.498 -1.604 -6.836 1.00 80.12 92 ALA A O 1
ATOM 707 N N . LEU A 1 93 ? -13.687 -1.121 -6.995 1.00 81.81 93 LEU A N 1
ATOM 708 C CA . LEU A 1 93 ? -14.025 -1.440 -5.613 1.00 81.81 93 LEU A CA 1
ATOM 709 C C . LEU A 1 93 ? -13.915 -2.958 -5.414 1.00 81.81 93 LEU A C 1
ATOM 711 O O . LEU A 1 93 ? -14.703 -3.732 -5.949 1.00 81.81 93 LEU A O 1
ATOM 715 N N . LYS A 1 94 ? -12.882 -3.398 -4.690 1.00 83.62 94 LYS A N 1
ATOM 716 C CA . LYS A 1 94 ? -12.681 -4.817 -4.335 1.00 83.62 94 LYS A CA 1
ATOM 717 C C . LYS A 1 94 ? -13.297 -5.136 -2.985 1.00 83.62 94 LYS A C 1
ATOM 719 O O . LYS A 1 94 ? -14.023 -6.108 -2.834 1.00 83.62 94 LYS A O 1
ATOM 724 N N . HIS A 1 95 ? -12.992 -4.283 -2.024 1.00 75.06 95 HIS A N 1
ATOM 725 C CA . HIS A 1 95 ? -13.568 -4.244 -0.696 1.00 75.06 95 HIS A CA 1
ATOM 726 C C . HIS A 1 95 ? -13.687 -2.764 -0.318 1.00 75.06 95 HIS A C 1
ATOM 728 O O . HIS A 1 95 ? -12.851 -1.959 -0.737 1.00 75.06 95 HIS A O 1
ATOM 734 N N . GLY A 1 96 ? -14.704 -2.397 0.465 1.00 80.19 96 GLY A N 1
ATOM 735 C CA . GLY A 1 96 ? -14.976 -1.010 0.883 1.00 80.19 96 GLY A CA 1
ATOM 736 C C . GLY A 1 96 ? -13.829 -0.313 1.632 1.00 80.19 96 GLY A C 1
ATOM 737 O O . GLY A 1 96 ? -13.859 0.887 1.839 1.00 80.19 96 GLY A O 1
ATOM 738 N N . GLY A 1 97 ? -12.755 -1.026 1.985 1.00 78.31 97 GLY A N 1
ATOM 739 C CA . GLY A 1 97 ? -11.598 -0.454 2.688 1.00 78.31 97 GLY A CA 1
ATOM 740 C C . GLY A 1 97 ? -10.843 0.674 1.962 1.00 78.31 97 GLY A C 1
ATOM 741 O O . GLY A 1 97 ? -9.991 1.299 2.581 1.00 78.31 97 GLY A O 1
ATOM 742 N N . TYR A 1 98 ? -11.125 0.939 0.680 1.00 76.06 98 TYR A N 1
ATOM 743 C CA . TYR A 1 98 ? -10.560 2.078 -0.063 1.00 76.06 98 TYR A CA 1
ATOM 744 C C . TYR A 1 98 ? -11.623 3.021 -0.649 1.00 76.06 98 TYR A C 1
ATOM 746 O O . TYR A 1 98 ? -11.280 3.892 -1.451 1.00 76.06 98 TYR A O 1
ATOM 754 N N . SER A 1 99 ? -12.906 2.853 -0.306 1.00 77.50 99 SER A N 1
ATOM 755 C CA . SER A 1 99 ? -13.922 3.849 -0.663 1.00 77.50 99 SER A CA 1
ATOM 756 C C . SER A 1 99 ? -13.823 5.056 0.264 1.00 77.50 99 SER A C 1
ATOM 758 O O . SER A 1 99 ? -13.504 4.919 1.443 1.00 77.50 99 SER A O 1
ATOM 760 N N . GLN A 1 100 ? -14.101 6.247 -0.268 1.00 76.62 100 GLN A N 1
ATOM 761 C CA . GLN A 1 100 ? -14.303 7.418 0.576 1.00 76.62 100 GLN A CA 1
ATOM 762 C C . GLN A 1 100 ? -15.606 7.222 1.353 1.00 76.62 100 GLN A C 1
ATOM 764 O O . GLN A 1 100 ? -16.669 7.171 0.742 1.00 76.62 100 GLN A O 1
ATOM 769 N N . VAL A 1 101 ? -15.502 7.064 2.671 1.00 76.19 101 VAL A N 1
ATOM 770 C CA . VAL A 1 101 ? -16.650 7.044 3.582 1.00 76.19 101 VAL A CA 1
ATOM 771 C C . VAL A 1 101 ? -16.783 8.445 4.164 1.00 76.19 101 VAL A C 1
ATOM 773 O O . VAL A 1 101 ? -15.841 8.959 4.768 1.00 76.19 101 VAL A O 1
ATOM 776 N N . TYR A 1 102 ? -17.938 9.063 3.954 1.00 78.56 102 TYR A N 1
ATOM 777 C CA . TYR A 1 102 ? -18.319 10.340 4.554 1.00 78.56 102 TYR A CA 1
ATOM 778 C C . TYR A 1 102 ? -19.606 10.160 5.375 1.00 78.56 102 TYR A C 1
ATOM 780 O O . TYR A 1 102 ? -20.348 9.204 5.156 1.00 78.56 102 TYR A O 1
ATOM 788 N N . TRP A 1 103 ? -19.873 11.056 6.332 1.00 78.25 103 TRP A N 1
ATOM 789 C CA . TRP A 1 103 ? -21.025 10.952 7.247 1.00 78.25 103 TRP A CA 1
ATOM 790 C C . TRP A 1 103 ? -22.382 10.862 6.536 1.00 78.25 103 TRP A C 1
ATOM 792 O O . TRP A 1 103 ? -23.304 10.256 7.062 1.00 78.25 103 TRP A O 1
ATOM 802 N N . ASP A 1 104 ? -22.497 11.441 5.343 1.00 82.56 104 ASP A N 1
ATOM 803 C CA . ASP A 1 104 ? -23.683 11.400 4.481 1.00 82.56 104 ASP A CA 1
ATOM 804 C C . ASP A 1 104 ? -23.867 10.063 3.743 1.00 82.56 104 ASP A C 1
ATOM 806 O O . ASP A 1 104 ? -24.941 9.800 3.210 1.00 82.56 104 ASP A O 1
ATOM 810 N N . THR A 1 105 ? -22.830 9.223 3.704 1.00 82.50 105 THR A N 1
ATOM 811 C CA . THR A 1 105 ? -22.849 7.905 3.045 1.00 82.50 105 THR A CA 1
ATOM 812 C C . THR A 1 105 ? -23.103 6.740 4.001 1.00 82.50 105 THR A C 1
ATOM 814 O O . THR A 1 105 ? -23.263 5.619 3.528 1.00 82.50 105 THR A O 1
ATOM 817 N N . ILE A 1 106 ? -23.126 7.002 5.313 1.00 86.19 106 ILE A N 1
ATOM 818 C CA . ILE A 1 106 ? -23.374 5.996 6.353 1.00 86.19 106 ILE A CA 1
ATOM 819 C C . ILE A 1 106 ? -24.874 5.715 6.403 1.00 86.19 106 ILE A C 1
ATOM 821 O O . ILE A 1 106 ? -25.673 6.644 6.545 1.00 86.19 106 ILE A O 1
ATOM 825 N N . ASP A 1 107 ? -25.258 4.446 6.278 1.00 88.25 107 ASP A N 1
ATOM 826 C CA . ASP A 1 107 ? -26.664 4.062 6.388 1.00 88.25 107 ASP A CA 1
ATOM 827 C C . ASP A 1 107 ? -27.143 4.025 7.854 1.00 88.25 107 ASP A C 1
ATOM 829 O O . ASP A 1 107 ? -26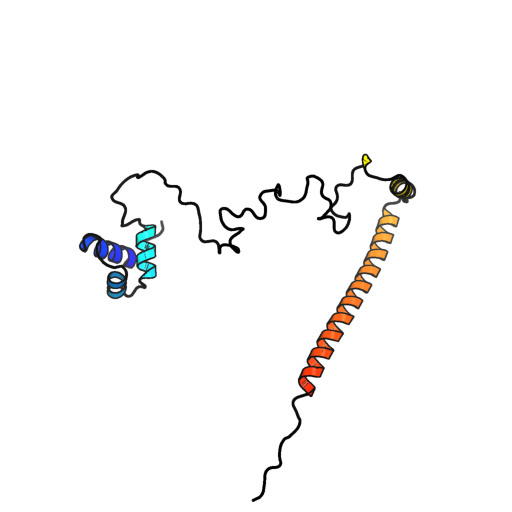.362 4.082 8.807 1.00 88.25 107 ASP A O 1
ATOM 833 N N . GLU A 1 108 ? -28.458 3.960 8.066 1.00 87.88 108 GLU A N 1
ATOM 834 C CA . GLU A 1 108 ? -29.036 3.977 9.418 1.00 87.88 108 GLU A CA 1
ATOM 835 C C . GLU A 1 108 ? -28.575 2.786 10.277 1.00 87.88 108 GLU A C 1
ATOM 837 O O . GLU A 1 108 ? -28.468 2.907 11.500 1.00 87.88 108 GLU A O 1
ATOM 842 N N . ALA A 1 109 ? -28.271 1.643 9.656 1.00 89.75 109 ALA A N 1
ATOM 843 C CA . ALA A 1 109 ? -27.826 0.445 10.358 1.00 89.75 109 ALA A CA 1
ATOM 844 C C . ALA A 1 109 ? -26.361 0.565 10.807 1.00 89.75 109 ALA A C 1
ATOM 846 O O . ALA A 1 109 ? -26.034 0.226 11.944 1.00 89.75 109 ALA A O 1
ATOM 847 N N . GLU A 1 110 ? -25.484 1.079 9.946 1.00 87.88 110 GLU A N 1
ATOM 848 C CA . GLU A 1 110 ? -24.098 1.423 10.257 1.00 87.88 110 GLU A CA 1
ATOM 849 C C . GLU A 1 110 ? -24.034 2.499 11.341 1.00 87.88 110 GLU A C 1
ATOM 851 O O . GLU A 1 110 ? -23.228 2.398 12.267 1.00 87.88 110 GLU A O 1
ATOM 856 N N . TRP A 1 111 ? -24.926 3.489 11.287 1.00 88.19 111 TRP A N 1
ATOM 857 C CA . TRP A 1 111 ? -25.012 4.517 12.317 1.00 88.19 111 TRP A CA 1
ATOM 858 C C . TRP A 1 111 ? -25.434 3.941 13.673 1.00 88.19 111 TRP A C 1
ATOM 860 O O . TRP A 1 111 ? -24.802 4.240 14.685 1.00 88.19 111 TRP A O 1
ATOM 870 N N . ALA A 1 112 ? -26.441 3.062 13.701 1.00 92.19 112 ALA A N 1
ATOM 871 C CA . ALA A 1 112 ? -26.843 2.359 14.918 1.00 92.19 112 ALA A CA 1
ATOM 872 C C . ALA A 1 112 ? -25.698 1.511 15.502 1.00 92.19 112 ALA A C 1
ATOM 874 O O . ALA A 1 112 ? -25.497 1.516 16.713 1.00 92.19 112 ALA A O 1
ATOM 875 N N . MET A 1 113 ? -24.902 0.848 14.655 1.00 89.12 113 MET A N 1
ATOM 876 C CA . MET A 1 113 ? -23.714 0.106 15.099 1.00 89.12 113 MET A CA 1
ATOM 877 C C . MET A 1 113 ? -22.638 1.016 15.704 1.00 89.12 113 MET A C 1
ATOM 879 O O . MET A 1 113 ? -21.995 0.631 16.675 1.00 89.12 113 MET A O 1
ATOM 883 N N . ILE A 1 114 ? -22.435 2.215 15.150 1.00 88.38 114 ILE A N 1
ATOM 884 C CA . ILE A 1 114 ? -21.493 3.196 15.709 1.00 88.38 114 ILE A CA 1
ATOM 885 C C . ILE A 1 114 ? -21.979 3.699 17.073 1.00 88.38 114 ILE A C 1
ATOM 887 O O . ILE A 1 114 ? -21.163 3.862 17.973 1.00 88.38 114 ILE A O 1
ATOM 891 N N . GLN A 1 115 ? -23.284 3.933 17.238 1.00 88.19 115 GLN A N 1
ATOM 892 C CA . GLN A 1 115 ? -23.858 4.402 18.506 1.00 88.19 115 GLN A CA 1
ATOM 893 C C . GLN A 1 115 ? -23.873 3.333 19.605 1.00 88.19 115 GLN A C 1
ATOM 895 O O . GLN A 1 115 ? -23.749 3.673 20.775 1.00 88.19 115 GLN A O 1
ATOM 900 N N . ASP A 1 116 ? -24.025 2.057 19.245 1.00 88.62 116 ASP A N 1
ATOM 901 C CA . ASP A 1 116 ? -23.982 0.932 20.194 1.00 88.62 116 ASP A CA 1
ATOM 902 C C . ASP A 1 116 ? -22.541 0.536 20.577 1.00 88.62 116 ASP A C 1
ATOM 904 O O . ASP A 1 116 ? -22.319 -0.332 21.422 1.00 88.62 116 ASP A O 1
ATOM 908 N N . MET A 1 117 ? -21.536 1.168 19.959 1.00 86.00 117 MET A N 1
ATOM 909 C CA . MET A 1 117 ? -20.133 0.913 20.260 1.00 86.00 117 MET A CA 1
ATOM 910 C C . MET A 1 117 ? -19.812 1.367 21.696 1.00 86.00 117 MET A C 1
ATOM 912 O O . MET A 1 117 ? -20.096 2.511 22.052 1.00 86.00 117 MET A O 1
ATOM 916 N N . PRO A 1 118 ? -19.181 0.518 22.526 1.00 87.25 118 PRO A N 1
ATOM 917 C CA . PRO A 1 118 ? -18.723 0.940 23.846 1.00 87.25 118 PRO A CA 1
ATOM 918 C C . PRO A 1 118 ? -17.690 2.071 23.728 1.00 87.25 118 PRO A C 1
ATOM 920 O O . PRO A 1 118 ? -16.807 2.015 22.880 1.00 87.25 118 PRO A O 1
ATOM 923 N N . GLU A 1 119 ? -17.781 3.080 24.598 1.00 84.25 119 GLU A N 1
ATOM 924 C CA . GLU A 1 119 ? -16.877 4.248 24.594 1.00 84.25 119 GLU A CA 1
ATOM 925 C C . GLU A 1 119 ? -15.537 3.993 25.310 1.00 84.25 119 GLU A C 1
ATOM 927 O O . GLU A 1 119 ? -14.625 4.815 25.238 1.00 84.25 119 GLU A O 1
ATOM 932 N N . ASP A 1 120 ? -15.406 2.872 26.022 1.00 93.00 120 ASP A N 1
ATOM 933 C CA . ASP A 1 120 ? -14.189 2.553 26.765 1.00 93.00 120 ASP A CA 1
ATOM 934 C C . ASP A 1 120 ? -13.068 2.064 25.834 1.00 93.00 120 ASP A C 1
ATOM 936 O O . ASP A 1 120 ? -13.016 0.909 25.405 1.00 93.00 120 ASP A O 1
ATOM 940 N N . GLU A 1 121 ? -12.139 2.970 25.540 1.00 89.62 121 GLU A N 1
ATOM 941 C CA . GLU A 1 121 ? -11.029 2.740 24.615 1.00 89.62 121 GLU A CA 1
ATOM 942 C C . GLU A 1 121 ? -10.146 1.550 25.030 1.00 89.62 121 GLU A C 1
ATOM 944 O O . GLU A 1 121 ? -9.661 0.809 24.171 1.00 89.62 121 GLU A O 1
ATOM 949 N N . GLU A 1 122 ? -9.935 1.334 26.334 1.00 91.69 122 GLU A N 1
ATOM 950 C CA . GLU A 1 122 ? -9.051 0.272 26.821 1.00 91.69 122 GLU A CA 1
ATOM 951 C C . GLU A 1 122 ? -9.631 -1.115 26.520 1.00 91.69 122 GLU A C 1
ATOM 953 O O . GLU A 1 122 ? -8.933 -1.974 25.967 1.00 91.69 122 GLU A O 1
ATOM 958 N N . THR A 1 123 ? -10.918 -1.337 26.801 1.00 90.25 123 THR A N 1
ATOM 959 C CA . THR A 1 123 ? -11.579 -2.604 26.455 1.00 90.25 123 THR A CA 1
ATOM 960 C C . THR A 1 123 ? -11.655 -2.820 24.948 1.00 90.25 123 THR A C 1
ATOM 962 O O . THR A 1 123 ? -11.354 -3.929 24.492 1.00 90.25 123 THR A O 1
ATOM 965 N N . MET A 1 124 ? -11.943 -1.778 24.158 1.00 91.94 124 MET A N 1
ATOM 966 C CA . MET A 1 124 ? -11.934 -1.867 22.692 1.00 91.94 124 MET A CA 1
ATOM 967 C C . MET A 1 124 ? -10.572 -2.319 22.153 1.00 91.94 124 MET A C 1
ATOM 969 O O . MET A 1 124 ? -10.489 -3.230 21.322 1.00 91.94 124 MET A O 1
ATOM 973 N N . LEU A 1 125 ? -9.490 -1.709 22.642 1.00 93.44 125 LEU A N 1
ATOM 974 C CA . LEU A 1 125 ? -8.132 -2.053 22.231 1.00 93.44 125 LEU A CA 1
ATOM 975 C C . LEU A 1 125 ? -7.772 -3.484 22.637 1.00 93.44 125 LEU A C 1
ATOM 977 O O . LEU A 1 125 ? -7.221 -4.236 21.827 1.00 93.44 125 LEU A O 1
ATOM 981 N N . LEU A 1 126 ? -8.115 -3.894 23.860 1.00 92.88 126 LEU A N 1
ATOM 982 C CA . LEU A 1 126 ? -7.886 -5.260 24.331 1.00 92.88 126 LEU A CA 1
ATOM 983 C C . LEU A 1 126 ? -8.619 -6.290 23.467 1.00 92.88 126 LEU A C 1
ATOM 985 O O . LEU A 1 126 ? -8.034 -7.312 23.097 1.00 92.88 126 LEU A O 1
ATOM 989 N N . ASP A 1 127 ? -9.873 -6.035 23.107 1.00 92.44 127 ASP A N 1
ATOM 990 C CA . ASP A 1 127 ? -10.653 -6.943 22.269 1.00 92.44 127 ASP A CA 1
ATOM 991 C C . ASP A 1 127 ? -10.136 -6.998 20.830 1.00 92.44 127 ASP A C 1
ATOM 993 O O . ASP A 1 127 ? -10.040 -8.084 20.242 1.00 92.44 127 ASP A O 1
ATOM 997 N N . GLN A 1 128 ? -9.679 -5.868 20.289 1.00 93.69 128 GLN A N 1
ATOM 998 C CA . GLN A 1 128 ? -9.017 -5.823 18.990 1.00 93.69 128 GLN A CA 1
ATOM 999 C C . GLN A 1 128 ? -7.710 -6.634 18.987 1.00 93.69 128 GLN A C 1
ATOM 1001 O O . GLN A 1 128 ? -7.479 -7.423 18.065 1.00 93.69 128 GLN A O 1
ATOM 1006 N N . ILE A 1 129 ? -6.886 -6.518 20.036 1.00 95.56 129 ILE A N 1
ATOM 1007 C CA . ILE A 1 129 ? -5.649 -7.301 20.199 1.00 95.56 129 ILE A CA 1
ATOM 1008 C C . ILE A 1 129 ? -5.957 -8.803 20.276 1.00 95.56 129 ILE A C 1
ATOM 1010 O O . ILE A 1 129 ? -5.310 -9.606 19.591 1.00 95.56 129 ILE A O 1
ATOM 1014 N N . LYS A 1 130 ? -6.967 -9.208 21.059 1.00 93.88 130 LYS A N 1
ATOM 1015 C CA . LYS A 1 130 ? -7.409 -10.614 21.133 1.00 93.88 130 LYS A CA 1
ATOM 1016 C C . LYS A 1 130 ? -7.844 -11.127 19.758 1.00 93.88 130 LYS A C 1
ATOM 1018 O O . LYS A 1 130 ? -7.401 -12.196 19.326 1.00 93.88 130 LYS A O 1
ATOM 1023 N N . LEU A 1 131 ? -8.672 -10.364 19.041 1.00 95.31 131 LEU A N 1
ATOM 1024 C CA . LEU A 1 131 ? -9.151 -10.729 17.706 1.00 95.31 131 LEU A CA 1
ATOM 1025 C C . LEU A 1 131 ? -7.996 -10.880 16.707 1.00 95.31 131 LEU A C 1
ATOM 1027 O O . LEU A 1 131 ? -7.966 -11.844 15.932 1.00 95.31 131 LEU A O 1
ATOM 1031 N N . PHE A 1 132 ? -7.037 -9.954 16.727 1.00 95.69 132 PHE A N 1
ATOM 1032 C CA . PHE A 1 132 ? -5.858 -9.998 15.864 1.00 95.69 132 PHE A CA 1
ATOM 1033 C C . PHE A 1 132 ? -4.978 -11.203 16.171 1.00 95.69 132 PHE A C 1
ATOM 1035 O O . PHE A 1 132 ? -4.621 -11.922 15.242 1.00 95.69 132 PHE A O 1
ATOM 1042 N N . SER A 1 133 ? -4.772 -11.527 17.446 1.00 94.62 133 SER A N 1
ATOM 1043 C CA . SER A 1 133 ? -4.024 -12.720 17.863 1.00 94.62 133 SER A CA 1
ATOM 1044 C C . SER A 1 133 ? -4.635 -14.012 17.291 1.00 94.62 133 SER A C 1
ATOM 1046 O O . SER A 1 133 ? -3.938 -14.890 16.773 1.00 94.62 133 SER A O 1
ATOM 1048 N N . VAL A 1 134 ? -5.969 -14.133 17.312 1.00 95.38 134 VAL A N 1
ATOM 1049 C CA . VAL A 1 134 ? -6.677 -15.285 16.720 1.00 95.38 134 VAL A CA 1
ATOM 1050 C C . VAL A 1 134 ? -6.551 -15.297 15.195 1.00 95.38 134 VAL A C 1
ATOM 1052 O O . VAL A 1 134 ? -6.349 -16.360 14.598 1.00 95.38 134 VAL A O 1
ATOM 1055 N N . ARG A 1 135 ? -6.665 -14.134 14.545 1.00 96.25 135 ARG A N 1
ATOM 1056 C CA . ARG A 1 135 ? -6.508 -14.004 13.090 1.00 96.25 135 ARG A CA 1
ATOM 1057 C C . ARG A 1 135 ? -5.098 -14.390 12.645 1.00 96.25 135 ARG A C 1
ATOM 1059 O O . ARG A 1 135 ? -4.971 -15.166 11.702 1.00 96.25 135 ARG A O 1
ATOM 1066 N N . GLU A 1 136 ? -4.068 -13.913 13.337 1.00 91.88 136 GLU A N 1
ATOM 1067 C CA . GLU A 1 136 ? -2.667 -14.262 13.089 1.00 91.88 136 GLU A CA 1
ATOM 1068 C C . GLU A 1 136 ? -2.452 -15.769 13.186 1.00 91.88 136 GLU A C 1
ATOM 1070 O O . GLU A 1 136 ? -1.917 -16.375 12.259 1.00 91.88 136 GLU A O 1
ATOM 1075 N N . ARG A 1 137 ? -2.974 -16.410 14.240 1.00 94.19 137 ARG A N 1
ATOM 1076 C CA . ARG A 1 137 ? -2.923 -17.872 14.371 1.00 94.19 137 ARG A CA 1
ATOM 1077 C C . ARG A 1 137 ? -3.576 -18.580 13.182 1.00 94.19 137 ARG A C 1
ATOM 1079 O O . ARG A 1 137 ? -3.014 -19.547 12.671 1.00 94.19 137 ARG A O 1
ATOM 1086 N N . ARG A 1 138 ? -4.747 -18.123 12.723 1.00 92.69 138 ARG A N 1
ATOM 1087 C CA . ARG A 1 138 ? -5.435 -18.712 11.557 1.00 92.69 138 ARG A CA 1
ATOM 1088 C C . ARG A 1 138 ? -4.630 -18.539 10.270 1.00 92.69 138 ARG A C 1
ATOM 1090 O O . ARG A 1 138 ? -4.543 -19.484 9.490 1.00 92.69 138 ARG A O 1
ATOM 1097 N N . ILE A 1 139 ? -4.027 -17.369 10.060 1.00 93.88 139 ILE A N 1
ATOM 1098 C CA . ILE A 1 139 ? -3.151 -17.103 8.911 1.00 93.88 139 ILE A CA 1
ATOM 1099 C C . ILE A 1 139 ? -1.927 -18.022 8.962 1.00 93.88 139 ILE A C 1
ATOM 1101 O O . ILE A 1 139 ? -1.633 -18.685 7.972 1.00 93.88 139 ILE A O 1
ATOM 1105 N N . MET A 1 140 ? -1.270 -18.142 10.118 1.00 93.00 140 MET A N 1
ATOM 1106 C CA . MET A 1 140 ? -0.133 -19.049 10.308 1.00 93.00 140 MET A CA 1
ATOM 1107 C C . MET A 1 140 ? -0.509 -20.506 10.016 1.00 93.00 140 MET A C 1
ATOM 1109 O O . MET A 1 140 ? 0.195 -21.189 9.279 1.00 93.00 140 MET A O 1
ATOM 1113 N N . GLN A 1 141 ? -1.662 -20.973 10.507 1.00 91.69 141 GLN A N 1
ATOM 1114 C CA . GLN A 1 141 ? -2.177 -22.311 10.195 1.00 91.69 141 GLN A CA 1
ATOM 1115 C C . GLN A 1 141 ? -2.476 -22.500 8.701 1.00 91.69 141 GLN A C 1
ATOM 1117 O O . GLN A 1 141 ? -2.272 -23.589 8.168 1.00 91.69 141 GLN A O 1
ATOM 1122 N N . ALA A 1 142 ? -2.985 -21.473 8.018 1.00 89.31 142 ALA A N 1
ATOM 1123 C CA . ALA A 1 142 ? -3.224 -21.526 6.579 1.00 89.31 142 ALA A CA 1
ATOM 1124 C C . ALA A 1 142 ? -1.906 -21.598 5.791 1.00 89.31 142 ALA A C 1
ATOM 1126 O O . ALA A 1 142 ? -1.804 -22.405 4.870 1.00 89.31 142 ALA A O 1
ATOM 1127 N N . ILE A 1 143 ? -0.893 -20.819 6.188 1.00 89.88 143 ILE A N 1
ATOM 1128 C CA . ILE A 1 143 ? 0.454 -20.860 5.600 1.00 89.88 143 ILE A CA 1
ATOM 1129 C C . ILE A 1 143 ? 1.075 -22.248 5.785 1.00 89.88 143 ILE A C 1
ATOM 1131 O O . ILE A 1 143 ? 1.575 -22.816 4.818 1.00 89.88 143 ILE A O 1
ATOM 1135 N N . GLU A 1 144 ? 0.996 -22.819 6.988 1.00 89.69 144 GLU A N 1
ATOM 1136 C CA . GLU A 1 144 ? 1.521 -24.158 7.287 1.00 89.69 144 GLU A CA 1
ATOM 1137 C C . GLU A 1 144 ? 0.886 -25.232 6.392 1.00 89.69 144 GLU A C 1
ATOM 1139 O O . GLU A 1 144 ? 1.577 -26.049 5.788 1.00 89.69 144 GLU A O 1
ATOM 1144 N N . LYS A 1 145 ? -0.440 -25.177 6.210 1.00 86.75 145 LYS A N 1
ATOM 1145 C CA . LYS A 1 145 ? -1.164 -26.090 5.311 1.00 86.75 145 LYS A CA 1
ATOM 1146 C C . LYS A 1 145 ? -0.737 -25.966 3.849 1.00 86.75 145 LYS A C 1
ATOM 1148 O O . LYS A 1 145 ? -0.845 -26.947 3.119 1.00 86.75 145 LYS A O 1
ATOM 1153 N N . VAL A 1 146 ? -0.332 -24.779 3.396 1.00 87.81 146 VAL A N 1
ATOM 1154 C CA . VAL A 1 146 ? 0.162 -24.571 2.025 1.00 87.81 146 VAL A CA 1
ATOM 1155 C C . VAL A 1 146 ? 1.594 -25.087 1.898 1.00 87.81 146 VAL A C 1
ATOM 1157 O O . VAL A 1 146 ? 1.861 -25.881 1.001 1.00 87.81 146 VAL A O 1
ATOM 1160 N N . LYS A 1 147 ? 2.480 -24.750 2.844 1.00 81.25 147 LYS A N 1
ATOM 1161 C CA . LYS A 1 147 ? 3.861 -25.258 2.879 1.00 81.25 147 LYS A CA 1
ATOM 1162 C C . LYS A 1 147 ? 3.919 -26.788 2.895 1.00 81.25 147 LYS A C 1
ATOM 1164 O O . LYS A 1 147 ? 4.621 -27.381 2.083 1.00 81.25 147 LYS A O 1
ATOM 1169 N N . GLY A 1 148 ? 3.112 -27.431 3.741 1.00 71.94 148 GLY A N 1
ATOM 1170 C CA . GLY A 1 148 ? 3.044 -28.893 3.816 1.00 71.94 148 GLY A CA 1
ATOM 1171 C C . GLY A 1 148 ? 2.452 -29.568 2.569 1.00 71.94 148 GLY A C 1
ATOM 1172 O O . GLY A 1 148 ? 2.616 -30.775 2.396 1.00 71.94 148 GLY A O 1
ATOM 1173 N N . LYS A 1 149 ? 1.761 -28.830 1.688 1.00 64.19 149 LYS A N 1
ATOM 1174 C CA . LYS A 1 149 ? 1.311 -29.340 0.380 1.00 64.19 149 LYS A CA 1
ATOM 1175 C C . LYS A 1 149 ? 2.414 -29.246 -0.670 1.00 64.19 149 LYS A C 1
ATOM 1177 O O . LYS A 1 149 ? 2.602 -30.207 -1.411 1.00 64.19 149 LYS A O 1
ATOM 1182 N N . ASP A 1 150 ? 3.165 -28.146 -0.694 1.00 61.00 150 ASP A N 1
ATOM 1183 C CA . ASP A 1 150 ? 4.324 -27.994 -1.583 1.00 61.00 150 ASP A CA 1
ATOM 1184 C C . ASP A 1 150 ? 5.402 -29.049 -1.279 1.00 61.00 150 ASP A C 1
ATOM 1186 O O . ASP A 1 150 ? 5.944 -29.662 -2.196 1.00 61.00 150 ASP A O 1
ATOM 1190 N N . GLU A 1 151 ? 5.646 -29.358 -0.001 1.00 58.69 151 GLU A N 1
ATOM 1191 C CA . GLU A 1 151 ? 6.613 -30.384 0.419 1.00 58.69 151 GLU A CA 1
ATOM 1192 C C . GLU A 1 151 ? 6.169 -31.827 0.088 1.00 58.69 151 GLU A C 1
ATOM 1194 O O . GLU A 1 151 ? 6.988 -32.711 -0.168 1.00 58.69 151 GLU A O 1
ATOM 1199 N N . GLN A 1 152 ? 4.863 -32.100 0.030 1.00 56.03 152 GLN A N 1
ATOM 1200 C CA . GLN A 1 152 ? 4.350 -33.397 -0.434 1.00 56.03 152 GLN A CA 1
ATOM 1201 C C . GLN A 1 152 ? 4.427 -33.546 -1.960 1.00 56.03 152 GLN A C 1
ATOM 1203 O O . GLN A 1 152 ? 4.676 -34.646 -2.464 1.00 56.03 152 GLN A O 1
ATOM 1208 N N . LEU A 1 153 ? 4.264 -32.446 -2.702 1.00 56.25 153 LEU A N 1
ATOM 1209 C CA . LEU A 1 153 ? 4.438 -32.421 -4.156 1.00 56.25 153 LEU A CA 1
ATOM 1210 C C . LEU A 1 153 ? 5.905 -32.649 -4.551 1.00 56.25 153 LEU A C 1
ATOM 1212 O O . LEU A 1 153 ? 6.170 -33.434 -5.460 1.00 56.25 153 LEU A O 1
ATOM 1216 N N . THR A 1 154 ? 6.868 -32.050 -3.844 1.00 55.47 154 THR A N 1
ATOM 1217 C CA . THR A 1 154 ? 8.302 -32.262 -4.120 1.00 55.47 154 THR A CA 1
ATOM 1218 C C . THR A 1 154 ? 8.755 -33.692 -3.810 1.00 55.47 154 THR A C 1
ATOM 1220 O O . THR A 1 154 ? 9.480 -34.287 -4.605 1.00 55.47 154 THR A O 1
ATOM 1223 N N . ASN A 1 155 ? 8.274 -34.295 -2.717 1.00 55.69 155 ASN A N 1
ATOM 1224 C CA . ASN A 1 155 ? 8.624 -35.670 -2.334 1.00 55.69 155 ASN A CA 1
ATOM 1225 C C . ASN A 1 155 ? 7.997 -36.757 -3.231 1.00 55.69 155 ASN A C 1
ATOM 1227 O O . ASN A 1 155 ? 8.528 -37.866 -3.317 1.00 55.69 155 ASN A O 1
ATOM 1231 N N . THR A 1 156 ? 6.881 -36.463 -3.903 1.00 50.19 156 THR A N 1
ATOM 1232 C CA . THR A 1 156 ? 6.232 -37.405 -4.834 1.00 50.19 156 THR A CA 1
ATOM 1233 C C . THR A 1 156 ? 6.973 -37.470 -6.174 1.00 50.19 156 THR A C 1
ATOM 1235 O O . THR A 1 156 ? 7.157 -38.558 -6.721 1.00 50.19 156 THR A O 1
ATOM 1238 N N . THR A 1 157 ? 7.484 -36.336 -6.662 1.00 48.56 157 THR A N 1
ATOM 1239 C CA . THR A 1 157 ? 8.262 -36.265 -7.912 1.00 48.56 157 THR A CA 1
ATOM 1240 C C . THR A 1 157 ? 9.591 -37.023 -7.815 1.00 48.56 157 THR A C 1
ATOM 1242 O O . THR A 1 157 ? 9.996 -37.669 -8.770 1.00 48.56 157 THR A O 1
ATOM 1245 N N . VAL A 1 158 ? 10.242 -37.044 -6.645 1.00 53.53 158 VAL A N 1
ATOM 1246 C CA . VAL A 1 158 ? 11.545 -37.723 -6.467 1.00 53.53 158 VAL A CA 1
ATOM 1247 C C . VAL A 1 158 ? 11.422 -39.259 -6.394 1.00 53.53 158 VAL A C 1
ATOM 1249 O O . VAL A 1 158 ? 12.375 -39.968 -6.699 1.00 53.53 158 VAL A O 1
ATOM 1252 N N . LYS A 1 159 ? 10.256 -39.817 -6.032 1.00 50.78 159 LYS A N 1
ATOM 1253 C CA . LYS A 1 159 ? 10.076 -41.276 -5.853 1.00 50.78 159 LYS A CA 1
ATOM 1254 C C . LYS A 1 159 ? 9.717 -42.057 -7.126 1.00 50.78 159 LYS A C 1
ATOM 1256 O O . LYS A 1 159 ? 9.586 -43.277 -7.049 1.00 50.78 159 LYS A O 1
ATOM 1261 N N . THR A 1 160 ? 9.538 -41.403 -8.275 1.00 49.31 160 THR A N 1
ATOM 1262 C CA . THR A 1 160 ? 9.110 -42.076 -9.521 1.00 49.31 160 THR A CA 1
ATOM 1263 C C . THR A 1 160 ? 10.247 -42.465 -10.470 1.00 49.31 160 THR A C 1
ATOM 1265 O O . THR A 1 160 ? 9.997 -43.214 -11.409 1.00 49.31 160 THR A O 1
ATOM 1268 N N . GLU A 1 161 ? 11.497 -42.093 -10.188 1.00 51.88 161 GLU A N 1
ATOM 1269 C CA . GLU A 1 161 ? 12.642 -42.378 -11.068 1.00 51.88 161 GLU A CA 1
ATOM 1270 C C . GLU A 1 161 ? 13.592 -43.458 -10.523 1.00 51.88 161 GLU A C 1
ATOM 1272 O O . GLU A 1 161 ? 14.801 -43.280 -10.529 1.00 51.88 161 GLU A O 1
ATOM 1277 N N . VAL A 1 162 ? 13.082 -44.600 -10.044 1.00 56.69 162 VAL A N 1
ATOM 1278 C CA . VAL A 1 162 ? 13.896 -45.833 -9.972 1.00 56.69 162 VAL A CA 1
ATOM 1279 C C . VAL A 1 162 ? 13.005 -47.054 -10.222 1.00 56.69 162 VAL A C 1
ATOM 1281 O O . VAL A 1 162 ? 12.473 -47.664 -9.294 1.00 56.69 162 VAL A O 1
ATOM 1284 N N . ARG A 1 163 ? 12.842 -47.440 -11.490 1.00 43.53 163 ARG A N 1
ATOM 1285 C CA . ARG A 1 163 ? 12.591 -48.837 -11.869 1.00 43.53 163 ARG A CA 1
ATOM 1286 C C . ARG A 1 163 ? 13.544 -49.205 -12.999 1.00 43.53 163 ARG A C 1
ATOM 1288 O O . ARG A 1 163 ? 13.787 -48.420 -13.903 1.00 43.53 163 ARG A O 1
ATOM 1295 N N . ILE A 1 164 ? 14.148 -50.363 -12.792 1.00 52.16 164 ILE A N 1
ATOM 1296 C CA . ILE A 1 164 ? 15.340 -50.910 -13.423 1.00 52.16 164 ILE A CA 1
ATOM 1297 C C . ILE A 1 164 ? 14.919 -51.606 -14.715 1.00 52.16 164 ILE A C 1
ATOM 1299 O O . ILE A 1 164 ? 14.138 -52.550 -14.639 1.00 52.16 164 ILE A O 1
ATOM 1303 N N . ASP A 1 165 ? 15.474 -51.193 -15.853 1.00 44.81 165 ASP A N 1
ATOM 1304 C CA . ASP A 1 165 ? 15.486 -52.010 -17.066 1.00 44.81 165 ASP A CA 1
ATOM 1305 C C . ASP A 1 165 ? 16.847 -52.706 -17.139 1.00 44.81 165 ASP A C 1
ATOM 1307 O O . ASP A 1 165 ? 17.847 -52.125 -17.560 1.00 44.81 165 ASP A O 1
ATOM 1311 N N . ASN A 1 166 ? 16.898 -53.950 -16.673 1.00 52.50 166 ASN A N 1
ATOM 1312 C CA . ASN A 1 166 ? 17.995 -54.854 -16.977 1.00 52.50 166 ASN A CA 1
ATOM 1313 C C . ASN A 1 166 ? 17.388 -56.212 -17.305 1.00 52.50 166 ASN A C 1
ATOM 1315 O O . ASN A 1 166 ? 17.107 -56.971 -16.390 1.00 52.50 166 ASN A O 1
ATOM 1319 N N . ASP A 1 167 ? 17.132 -56.443 -18.593 1.00 47.50 167 ASP A N 1
ATOM 1320 C CA . ASP A 1 167 ? 17.156 -57.764 -19.227 1.00 47.50 167 ASP A CA 1
ATOM 1321 C C . ASP A 1 167 ? 17.152 -57.593 -20.756 1.00 47.50 167 ASP A C 1
ATOM 1323 O O . ASP A 1 167 ? 16.121 -57.458 -21.411 1.00 47.50 167 ASP A O 1
ATOM 1327 N N . SER A 1 168 ? 18.353 -57.567 -21.336 1.00 46.56 168 SER A N 1
ATOM 1328 C CA . SER A 1 168 ? 18.580 -57.943 -22.737 1.00 46.56 168 SER A CA 1
ATOM 1329 C C . SER A 1 168 ? 19.915 -58.683 -22.855 1.00 46.56 168 SER A C 1
ATOM 1331 O O . SER A 1 168 ? 20.952 -58.116 -23.177 1.00 46.56 168 SER A O 1
ATOM 1333 N N . ASN A 1 169 ? 19.857 -59.977 -22.547 1.00 45.28 169 ASN A N 1
ATOM 1334 C CA . ASN A 1 169 ? 20.794 -61.030 -22.944 1.00 45.28 169 ASN A CA 1
ATOM 1335 C C . ASN A 1 169 ? 19.890 -62.275 -23.101 1.00 45.28 169 ASN A C 1
ATOM 1337 O O . ASN A 1 169 ? 19.091 -62.532 -22.210 1.00 45.28 169 ASN A O 1
ATOM 1341 N N . GLU A 1 170 ? 19.786 -62.992 -24.213 1.00 40.28 170 GLU A N 1
ATOM 1342 C CA . GLU A 1 170 ? 20.808 -63.542 -25.099 1.00 40.28 170 GLU A CA 1
ATOM 1343 C C . GLU A 1 170 ? 20.238 -63.759 -26.514 1.00 40.28 170 GLU A C 1
ATOM 1345 O O . GLU A 1 170 ? 19.027 -63.913 -26.706 1.00 40.28 170 GLU A O 1
ATOM 1350 N N . ALA A 1 171 ? 21.158 -63.775 -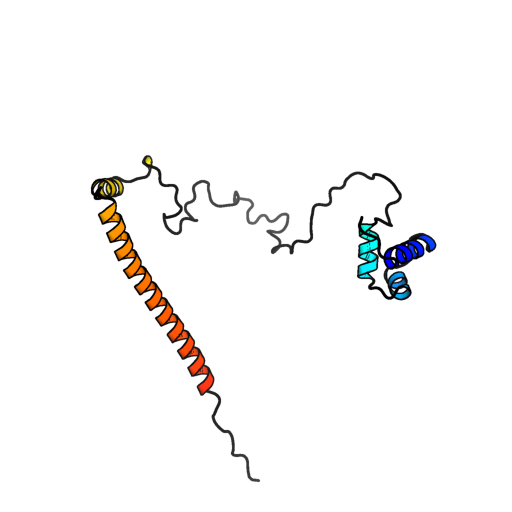27.479 1.00 39.66 171 ALA A N 1
ATOM 1351 C CA . ALA A 1 171 ? 21.019 -64.399 -28.790 1.00 39.66 171 ALA A CA 1
ATOM 1352 C C . ALA A 1 171 ? 21.424 -65.879 -28.718 1.00 39.66 171 ALA A C 1
ATOM 1354 O O . ALA A 1 171 ? 22.260 -66.206 -27.845 1.00 39.66 171 ALA A O 1
#

Secondary structure (DSSP, 8-state):
--PPPHHHHHHHHHHHHTTT---HHHHHHHHTS-HHHHHHHHHHTTTT--SS---------------S--S-TT--TTTT--SSSPTT--TT-SSGGGS---GGG--HHHHHHHHTS---HHHHHHHHHHHHHHHHHHHHHHHHHHHHHHHHHHHHHHTTS----------

Sequence (171 aa):
MKTKSPEREKARKLYLKSDKTAKNKEIAEKLGVSASLVAKWKSQDKWDSEDLPKEKVKSKGKNKPKGKPGAPFGNHNAFANRGGPPLGSANALKHGGYSQVYWDTIDEAEWAMIQDMPEDEETMLLDQIKLFSVRERRIMQAIEKVKGKDEQLTNTTVKTEVRIDNDSNEA

Radius of gyration: 35.64 Å; chains: 1; bounding box: 73×91×70 Å

Foldseek 3Di:
DDDDDPLLVQLLVVCVVVVNPDQLPVSCVVSVHDSVVSVVSCVVVVSPDPDDDDDDPPPDDDDDPDDPDPDPDPDCPCVVPPDDDPPPDCPVPPDCPPPDDDPVNQDPVNVVVVVPDDPPPVVVVVVVVVVVVVVVVVVVVVVVVVVVVVVVVVVVVVPPPDDDDDDDDDD